Protein AF-A0A926G6B4-F1 (afdb_monomer_lite)

Sequence (129 aa):
MILLIDNDSGAKGIYECVKSTTKKACDGKQPFYYLGENLYLVPTPLGAADAPTMIEDFLPSKWRDEQLGGKSLNFGKNIDITKEYGKALFAEHVIKKNRKDVDFTAMRSILDRIVGVIDDYAAMMAADL

Secondary structure (DSSP, 8-state):
-EEEE-BSGGGHHHHHHHHHHH-S---S-SS-EEEETTEEEEEPPP-GGG--B-GGGGS-HHHHT--BTTBEE--SS---TTTEE-HHHIIIIIITTTTTT---GGGHHHHHHHHHHHHHHHHHHHH--

Radius of gyration: 17.42 Å; chains: 1; bounding box: 40×31×46 Å

Foldseek 3Di:
DEAEEFQDPVCPVVQVVLCVQQVDHRRQADCWDDSDPLYIYGYDHADPPRHTGDPCVLWDVVLQQDDDVQAHEDDDPDDPPVRHDYPVCSVPPRCVVCVVVIDNVSCVSSVVSVVVSVVVVVVVVVVVD

pLDDT: mean 95.21, std 5.04, range [52.38, 98.56]

Structure (mmCIF, N/CA/C/O backbone):
data_AF-A0A926G6B4-F1
#
_entry.id   AF-A0A926G6B4-F1
#
loop_
_atom_site.group_PDB
_atom_site.id
_atom_site.type_symbol
_atom_site.label_atom_id
_atom_site.label_alt_id
_atom_site.label_comp_id
_atom_site.label_asym_id
_atom_site.label_entity_id
_atom_site.label_seq_id
_atom_site.pdbx_PDB_ins_code
_atom_site.Cartn_x
_atom_site.Cartn_y
_atom_site.Cartn_z
_atom_site.occupancy
_atom_site.B_iso_or_equiv
_atom_site.auth_seq_id
_atom_site.auth_comp_id
_atom_site.auth_asym_id
_atom_site.auth_atom_id
_atom_site.pdbx_PDB_model_num
ATOM 1 N N . MET A 1 1 ? 14.858 -7.115 -4.827 1.00 93.50 1 MET A N 1
ATOM 2 C CA . MET A 1 1 ? 14.201 -6.570 -3.620 1.00 93.50 1 MET A CA 1
ATOM 3 C C . MET A 1 1 ? 12.915 -5.870 -4.026 1.00 93.50 1 MET A C 1
ATOM 5 O O . MET A 1 1 ? 12.935 -5.093 -4.971 1.00 93.50 1 MET A O 1
ATOM 9 N N . ILE A 1 2 ? 11.816 -6.144 -3.322 1.00 97.88 2 ILE A N 1
ATOM 10 C CA . ILE A 1 2 ? 10.520 -5.488 -3.533 1.00 97.88 2 ILE A CA 1
ATOM 11 C C . ILE A 1 2 ? 10.232 -4.593 -2.331 1.00 97.88 2 ILE A C 1
ATOM 13 O O . ILE A 1 2 ? 10.233 -5.072 -1.198 1.00 97.88 2 ILE A O 1
ATOM 17 N N . LEU A 1 3 ? 9.968 -3.314 -2.587 1.00 97.25 3 LEU A N 1
ATOM 18 C CA . LEU A 1 3 ? 9.448 -2.369 -1.609 1.00 97.25 3 LEU A CA 1
ATOM 19 C C . LEU A 1 3 ? 7.959 -2.138 -1.895 1.00 97.25 3 LEU A C 1
ATOM 21 O O . LEU A 1 3 ? 7.606 -1.398 -2.812 1.00 97.25 3 LEU A O 1
ATOM 25 N N . LEU A 1 4 ? 7.095 -2.799 -1.123 1.00 98.06 4 LEU A N 1
ATOM 26 C CA . LEU A 1 4 ? 5.646 -2.599 -1.167 1.00 98.06 4 LEU A CA 1
ATOM 27 C C . LEU A 1 4 ? 5.266 -1.382 -0.315 1.00 98.06 4 LEU A C 1
ATOM 29 O O . LEU A 1 4 ? 5.666 -1.307 0.847 1.00 98.06 4 LEU A O 1
ATOM 33 N N . ILE A 1 5 ? 4.499 -0.452 -0.881 1.00 97.69 5 ILE A N 1
ATOM 34 C CA . ILE A 1 5 ? 4.051 0.768 -0.199 1.00 97.69 5 ILE A CA 1
ATOM 35 C C . ILE A 1 5 ? 2.544 0.978 -0.360 1.00 97.69 5 ILE A C 1
ATOM 37 O O . ILE A 1 5 ? 1.954 0.559 -1.357 1.00 97.69 5 ILE A O 1
ATOM 41 N N . ASP A 1 6 ? 1.936 1.676 0.597 1.00 96.88 6 ASP A N 1
ATOM 42 C CA . ASP A 1 6 ? 0.606 2.257 0.407 1.00 96.88 6 ASP A CA 1
ATOM 43 C C . ASP A 1 6 ? 0.633 3.261 -0.754 1.00 96.88 6 ASP A C 1
ATOM 45 O O . ASP A 1 6 ? 1.677 3.822 -1.088 1.00 96.88 6 ASP A O 1
ATOM 49 N N . ASN A 1 7 ? -0.518 3.500 -1.371 1.00 97.81 7 ASN A N 1
ATOM 50 C CA . ASN A 1 7 ? -0.697 4.463 -2.450 1.00 97.81 7 ASN A CA 1
ATOM 51 C C . ASN A 1 7 ? -1.603 5.603 -1.986 1.00 97.81 7 ASN A C 1
ATOM 53 O O . ASN A 1 7 ? -2.623 5.923 -2.595 1.00 97.81 7 ASN A O 1
ATOM 57 N N . ASP A 1 8 ? -1.236 6.172 -0.842 1.00 94.75 8 ASP A N 1
ATOM 58 C CA . ASP A 1 8 ? -1.933 7.267 -0.191 1.00 94.75 8 ASP A CA 1
ATOM 59 C C . ASP A 1 8 ? -1.019 8.489 -0.000 1.00 94.75 8 ASP A C 1
ATOM 61 O O . ASP A 1 8 ? 0.088 8.583 -0.539 1.00 94.75 8 ASP A O 1
ATOM 65 N N . SER A 1 9 ? -1.480 9.470 0.779 1.00 92.00 9 SER A N 1
ATOM 66 C CA . SER A 1 9 ? -0.697 10.679 1.065 1.00 92.00 9 SER A CA 1
ATOM 67 C C . SER A 1 9 ? 0.667 10.404 1.724 1.00 92.00 9 SER A C 1
ATOM 69 O O . SER A 1 9 ? 1.582 11.222 1.587 1.00 92.00 9 SER A O 1
ATOM 71 N N . GLY A 1 10 ? 0.831 9.263 2.403 1.00 90.12 10 GLY A N 1
ATOM 72 C CA . GLY A 1 10 ? 2.087 8.828 3.009 1.00 90.12 10 GLY A CA 1
ATOM 73 C C . GLY A 1 10 ? 3.164 8.463 1.985 1.00 90.12 10 GLY A C 1
ATOM 74 O O . GLY A 1 10 ? 4.351 8.605 2.277 1.00 90.12 10 GLY A O 1
ATOM 75 N N . ALA A 1 11 ? 2.777 8.086 0.764 1.00 94.88 11 ALA A N 1
ATOM 76 C CA . ALA A 1 11 ? 3.695 7.690 -0.305 1.00 94.88 11 ALA A CA 1
ATOM 77 C C . ALA A 1 11 ? 4.340 8.860 -1.055 1.00 94.88 11 ALA A C 1
ATOM 79 O O . ALA A 1 11 ? 5.334 8.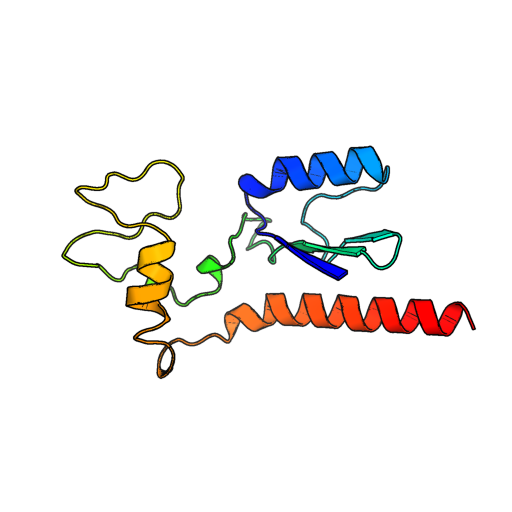674 -1.760 1.00 94.88 11 ALA A O 1
ATOM 80 N N . LYS A 1 12 ? 3.810 10.082 -0.905 1.00 93.94 12 LYS A N 1
ATOM 81 C CA . LYS A 1 12 ? 4.238 11.249 -1.692 1.00 93.94 12 LYS A CA 1
ATOM 82 C C . LYS A 1 12 ? 5.751 11.490 -1.627 1.00 93.94 12 LYS A C 1
ATOM 84 O O . LYS A 1 12 ? 6.385 11.659 -2.666 1.00 93.94 12 LYS A O 1
ATOM 89 N N . GLY A 1 13 ?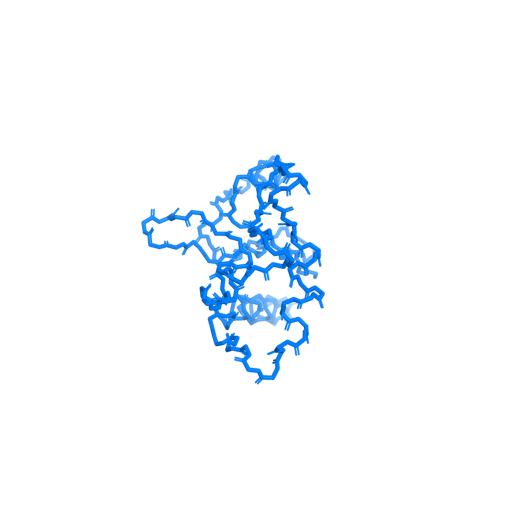 6.335 11.433 -0.429 1.00 95.69 13 GLY A N 1
ATOM 90 C CA . GLY A 1 13 ? 7.780 11.612 -0.245 1.00 95.69 13 GLY A CA 1
ATOM 91 C C . GLY A 1 13 ? 8.619 10.495 -0.879 1.00 95.69 13 GLY A C 1
ATOM 92 O O . GLY A 1 13 ? 9.719 10.750 -1.363 1.00 95.69 13 GLY A O 1
ATOM 93 N N . ILE A 1 14 ? 8.088 9.268 -0.945 1.00 96.56 14 ILE A N 1
ATOM 94 C CA . ILE A 1 14 ? 8.749 8.133 -1.607 1.00 96.56 14 ILE A CA 1
ATOM 95 C C . ILE A 1 14 ? 8.769 8.363 -3.119 1.00 96.56 14 ILE A C 1
ATOM 97 O O . ILE A 1 14 ? 9.820 8.243 -3.747 1.00 96.56 14 ILE A O 1
ATOM 101 N N . TYR A 1 15 ? 7.637 8.760 -3.701 1.00 96.56 15 TYR A N 1
ATOM 102 C CA . TYR A 1 15 ? 7.547 9.080 -5.125 1.00 96.56 15 TYR A CA 1
ATOM 103 C C . TYR A 1 15 ? 8.467 10.238 -5.524 1.00 96.56 15 TYR A C 1
ATOM 105 O O . TYR A 1 15 ? 9.149 10.162 -6.547 1.00 96.56 15 TYR A O 1
ATOM 113 N N . GLU A 1 16 ? 8.534 11.293 -4.712 1.00 96.12 16 GLU A N 1
ATOM 114 C CA . GLU A 1 16 ? 9.452 12.419 -4.922 1.00 96.12 16 GLU A CA 1
ATOM 115 C C . GLU A 1 16 ? 10.921 11.980 -4.848 1.00 96.12 16 GLU A C 1
ATOM 117 O O . GLU A 1 16 ? 11.702 12.307 -5.746 1.00 96.12 16 GLU A O 1
ATOM 122 N N . CYS A 1 17 ? 11.279 11.174 -3.842 1.00 95.75 17 CYS A N 1
ATOM 123 C CA . CYS A 1 17 ? 12.614 10.593 -3.710 1.00 95.75 17 CYS A CA 1
ATOM 124 C C . CYS A 1 17 ? 12.991 9.783 -4.959 1.00 95.75 17 CYS A C 1
ATOM 126 O O . CYS A 1 17 ? 14.011 10.064 -5.593 1.00 95.75 17 CYS A O 1
ATOM 128 N N . VAL A 1 18 ? 12.127 8.859 -5.394 1.00 95.12 18 VAL A N 1
ATOM 129 C CA . VAL A 1 18 ? 12.358 8.044 -6.596 1.00 95.12 18 VAL A CA 1
ATOM 130 C C . VAL A 1 18 ? 12.552 8.909 -7.838 1.00 95.12 18 VAL A C 1
ATOM 132 O O . VAL A 1 18 ? 13.520 8.691 -8.572 1.00 95.12 18 VAL A O 1
ATOM 135 N N . LYS A 1 19 ? 11.691 9.912 -8.070 1.00 94.69 19 LYS A N 1
ATOM 136 C CA . LYS A 1 19 ? 11.847 10.845 -9.201 1.00 94.69 19 LYS A CA 1
ATOM 137 C C . LYS A 1 19 ? 13.195 11.557 -9.152 1.00 94.69 19 LYS A C 1
ATOM 139 O O . LYS A 1 19 ? 13.871 11.675 -10.172 1.00 94.69 19 LYS A O 1
ATOM 144 N N . SER A 1 20 ? 13.598 12.026 -7.970 1.00 94.00 20 SER A N 1
ATOM 145 C CA . SER A 1 20 ? 14.841 12.778 -7.799 1.00 94.00 20 SER A CA 1
ATOM 146 C C . SER A 1 20 ? 16.091 11.927 -8.044 1.00 94.00 20 SER A C 1
ATOM 148 O O . SER A 1 20 ? 17.023 12.410 -8.695 1.00 94.00 20 SER A O 1
ATOM 150 N N . THR A 1 21 ? 16.079 10.667 -7.602 1.00 91.25 21 THR A N 1
ATOM 151 C CA . THR A 1 21 ? 17.218 9.743 -7.686 1.00 91.25 21 THR A CA 1
ATOM 152 C C . THR A 1 21 ? 17.322 9.093 -9.061 1.00 91.25 21 THR A C 1
ATOM 154 O O . THR A 1 21 ? 18.395 9.075 -9.653 1.00 91.25 21 THR A O 1
ATOM 157 N N . THR A 1 22 ? 16.207 8.599 -9.606 1.00 90.88 22 THR A N 1
ATOM 158 C CA . THR A 1 22 ? 16.200 7.827 -10.864 1.00 90.88 22 THR A CA 1
ATOM 159 C C . THR A 1 22 ? 15.994 8.685 -12.111 1.00 90.88 22 THR A C 1
ATOM 161 O O . THR A 1 22 ? 16.210 8.206 -13.221 1.00 90.88 22 THR A O 1
ATOM 164 N N . LYS A 1 23 ? 15.525 9.932 -11.946 1.00 91.56 23 LYS A N 1
ATOM 165 C CA . LYS A 1 23 ? 15.048 10.814 -13.030 1.00 91.56 23 LYS A CA 1
ATOM 166 C C . LYS A 1 23 ? 13.887 10.231 -13.853 1.00 91.56 23 LYS A C 1
ATOM 168 O O . LYS A 1 23 ? 13.567 10.765 -14.912 1.00 91.56 23 LYS A O 1
ATOM 173 N N . LYS A 1 24 ? 13.226 9.173 -13.368 1.00 90.19 24 LYS A N 1
ATOM 174 C CA . LYS A 1 24 ? 12.051 8.549 -13.995 1.00 90.19 24 LYS A CA 1
ATOM 175 C C . LYS A 1 24 ? 10.755 9.025 -13.339 1.00 90.19 24 LYS A C 1
ATOM 177 O O . LYS A 1 24 ? 10.740 9.425 -12.175 1.00 90.19 24 LYS A O 1
ATOM 182 N N . ALA A 1 25 ? 9.651 8.961 -14.082 1.00 92.81 25 ALA A N 1
ATOM 183 C CA . ALA A 1 25 ? 8.325 9.222 -13.531 1.00 92.81 25 ALA A CA 1
ATOM 184 C C . ALA A 1 25 ? 7.940 8.143 -12.502 1.00 92.81 25 ALA A C 1
ATOM 186 O O . ALA A 1 25 ? 8.154 6.956 -12.728 1.00 92.81 25 ALA A O 1
ATOM 187 N N . CYS A 1 26 ? 7.364 8.571 -11.379 1.00 95.62 26 CYS A N 1
ATOM 188 C CA . CYS A 1 26 ? 6.886 7.698 -10.309 1.00 95.62 26 CYS A CA 1
ATOM 189 C C . CYS A 1 26 ? 5.692 8.359 -9.614 1.00 95.62 26 CYS A C 1
ATOM 191 O O . CYS A 1 26 ? 5.848 9.377 -8.950 1.00 95.62 26 CYS A O 1
ATOM 193 N N . ASP A 1 27 ? 4.482 7.875 -9.846 1.00 94.69 27 ASP A N 1
ATOM 194 C CA . ASP A 1 27 ? 3.236 8.556 -9.465 1.00 94.69 27 ASP A CA 1
ATOM 195 C C . ASP A 1 27 ? 2.177 7.609 -8.889 1.00 94.69 27 ASP A C 1
ATOM 197 O O . ASP A 1 27 ? 1.020 7.990 -8.749 1.00 94.69 27 ASP A O 1
ATOM 201 N N . GLY A 1 28 ? 2.568 6.375 -8.567 1.00 96.19 28 GLY A N 1
ATOM 202 C CA . GLY A 1 28 ? 1.675 5.350 -8.035 1.00 96.19 28 GLY A CA 1
ATOM 203 C C . GLY A 1 28 ? 0.729 4.718 -9.059 1.00 96.19 28 GLY A C 1
ATOM 204 O O . GLY A 1 28 ? 0.001 3.791 -8.707 1.00 96.19 28 GLY A O 1
ATOM 205 N N . LYS A 1 29 ? 0.718 5.180 -10.316 1.00 96.31 29 LYS A N 1
ATOM 206 C CA . LYS A 1 29 ? -0.217 4.692 -11.343 1.00 96.31 29 LYS A CA 1
ATOM 207 C C . LYS A 1 29 ? 0.211 3.374 -11.977 1.00 96.31 29 LYS A C 1
ATOM 209 O O . LYS A 1 29 ? -0.637 2.623 -12.451 1.00 96.31 29 LYS A O 1
ATOM 214 N N . GLN A 1 30 ? 1.509 3.082 -11.989 1.00 97.06 30 GLN A N 1
ATOM 215 C CA . GLN A 1 30 ? 2.014 1.825 -12.536 1.00 97.06 30 GLN A CA 1
ATOM 216 C C . GLN A 1 30 ? 1.854 0.677 -11.526 1.00 97.06 30 GLN A C 1
ATOM 218 O O . GLN A 1 30 ? 1.867 0.915 -10.312 1.00 97.06 30 GLN A O 1
ATOM 223 N N . PRO A 1 31 ? 1.728 -0.578 -11.999 1.00 97.75 31 PRO A N 1
ATOM 224 C CA . PRO A 1 31 ? 1.755 -1.760 -11.138 1.00 97.75 31 PRO A CA 1
ATOM 225 C C . PRO A 1 31 ? 3.013 -1.829 -10.267 1.00 97.75 31 PRO A C 1
ATOM 227 O O . PRO A 1 31 ? 2.934 -2.201 -9.098 1.00 97.75 31 PRO A O 1
ATOM 230 N N . PHE A 1 32 ? 4.155 -1.436 -10.836 1.00 98.00 32 PHE A N 1
ATOM 231 C CA . PHE A 1 32 ? 5.449 -1.346 -10.174 1.00 98.00 32 PHE A CA 1
ATOM 232 C C . PHE A 1 32 ? 6.395 -0.408 -10.941 1.00 98.00 32 PHE A C 1
ATOM 234 O O . PHE A 1 32 ? 6.133 -0.042 -12.087 1.00 98.00 32 PHE A O 1
ATOM 241 N N . TYR A 1 33 ? 7.512 -0.040 -10.312 1.00 97.12 33 TYR A N 1
ATOM 242 C CA . TYR A 1 33 ? 8.585 0.762 -10.903 1.00 97.12 33 TYR A CA 1
ATOM 243 C C . TYR A 1 33 ? 9.937 0.092 -10.651 1.00 97.12 33 TYR A C 1
ATOM 245 O O . TYR A 1 33 ? 10.315 -0.106 -9.495 1.00 97.12 33 TYR A O 1
ATOM 253 N N . TYR A 1 34 ? 10.686 -0.213 -11.714 1.00 95.50 34 TYR A N 1
ATOM 254 C CA . TYR A 1 34 ? 12.070 -0.676 -11.599 1.00 95.50 34 TYR A CA 1
ATOM 255 C C . TYR A 1 34 ? 13.019 0.498 -11.321 1.00 95.50 34 TYR A C 1
ATOM 257 O O . TYR A 1 34 ? 13.120 1.444 -12.116 1.00 95.50 34 TYR A O 1
ATOM 265 N N . LEU A 1 35 ? 13.720 0.432 -10.188 1.00 94.25 35 LEU A N 1
ATOM 266 C CA . LEU A 1 35 ? 14.579 1.504 -9.683 1.00 94.25 35 LEU A CA 1
ATOM 267 C C . LEU A 1 35 ? 16.071 1.297 -9.994 1.00 94.25 35 LEU A C 1
ATOM 269 O O . LEU A 1 35 ? 16.841 2.240 -9.831 1.00 94.25 35 LEU A O 1
ATOM 273 N N . GLY A 1 36 ? 16.465 0.117 -10.485 1.00 90.00 36 GLY A N 1
ATOM 274 C CA . GLY A 1 36 ? 17.866 -0.278 -10.682 1.00 90.00 36 GLY A CA 1
ATOM 275 C C . GLY A 1 36 ? 18.329 -1.311 -9.652 1.00 90.00 36 GLY A C 1
ATOM 276 O O . GLY A 1 36 ? 17.680 -1.483 -8.625 1.00 90.00 36 GLY A O 1
ATOM 277 N N . GLU A 1 37 ? 19.429 -2.015 -9.941 1.00 86.38 37 GLU A N 1
ATOM 278 C CA . GLU A 1 37 ? 20.077 -2.983 -9.029 1.00 86.38 37 GLU A CA 1
ATOM 279 C C . GLU A 1 37 ? 19.091 -3.972 -8.374 1.00 86.38 37 GLU A C 1
ATOM 281 O O . GLU A 1 37 ? 19.138 -4.256 -7.177 1.00 86.38 37 GLU A O 1
ATOM 286 N N . ASN A 1 38 ? 18.152 -4.492 -9.169 1.00 89.19 38 ASN A N 1
ATOM 287 C CA . ASN A 1 38 ? 17.121 -5.444 -8.740 1.00 89.19 38 ASN A CA 1
ATOM 288 C C . ASN A 1 38 ? 16.133 -4.883 -7.697 1.00 89.19 38 ASN A C 1
ATOM 290 O O . ASN A 1 38 ? 15.457 -5.661 -7.015 1.00 89.19 38 ASN A O 1
ATOM 294 N N . LEU A 1 39 ? 16.031 -3.560 -7.538 1.00 95.25 39 LEU A N 1
ATOM 295 C CA . LEU A 1 39 ? 15.080 -2.900 -6.645 1.00 95.25 39 LEU A CA 1
ATOM 296 C C . LEU A 1 39 ? 13.817 -2.463 -7.394 1.00 95.25 39 LEU A C 1
ATOM 298 O O . LEU A 1 39 ? 13.879 -1.732 -8.382 1.00 95.25 39 LEU A O 1
ATOM 302 N N . TYR A 1 40 ? 12.663 -2.857 -6.860 1.00 97.75 40 TYR A N 1
ATOM 303 C CA . TYR A 1 40 ? 11.346 -2.480 -7.360 1.00 97.75 40 TYR A CA 1
ATOM 304 C C . TYR A 1 40 ? 10.527 -1.777 -6.285 1.00 97.75 40 TYR A C 1
ATOM 306 O O . TYR A 1 40 ? 10.515 -2.206 -5.130 1.00 97.75 40 TYR A O 1
ATOM 314 N N . LEU A 1 41 ? 9.793 -0.741 -6.686 1.00 98.19 41 LEU A N 1
ATOM 315 C CA . LEU A 1 41 ? 8.732 -0.136 -5.887 1.00 98.19 41 LEU A CA 1
ATOM 316 C C . LEU A 1 41 ? 7.377 -0.656 -6.367 1.00 98.19 41 LEU A C 1
ATOM 318 O O . LEU A 1 41 ? 7.072 -0.550 -7.553 1.00 98.19 41 LEU A O 1
ATOM 322 N N . VAL A 1 42 ? 6.558 -1.169 -5.454 1.00 98.50 42 VAL A N 1
ATOM 323 C CA . VAL A 1 42 ? 5.216 -1.686 -5.744 1.00 98.50 42 VAL A CA 1
ATOM 324 C C . VAL A 1 42 ? 4.213 -0.903 -4.901 1.00 98.50 42 VAL A C 1
ATOM 326 O O . VAL A 1 42 ? 4.162 -1.108 -3.693 1.00 98.50 42 VAL A O 1
ATOM 329 N N . PRO A 1 43 ? 3.428 0.016 -5.477 1.00 98.44 43 PRO A N 1
ATOM 330 C CA . PRO A 1 43 ? 2.351 0.662 -4.742 1.00 98.44 43 PRO A CA 1
ATOM 331 C C . PRO A 1 43 ? 1.102 -0.225 -4.704 1.00 98.44 43 PRO A C 1
ATOM 333 O O . PRO A 1 43 ? 0.855 -1.003 -5.637 1.00 98.44 43 PRO A O 1
ATOM 336 N N . THR A 1 44 ? 0.274 -0.084 -3.666 1.00 98.56 44 THR A N 1
ATOM 337 C CA . THR A 1 44 ? -1.078 -0.659 -3.682 1.00 98.56 44 THR A CA 1
ATOM 338 C C . THR A 1 44 ? -1.881 -0.122 -4.885 1.00 98.56 44 THR A C 1
ATOM 340 O O . THR A 1 44 ? -1.645 1.002 -5.349 1.00 98.56 44 THR A O 1
ATOM 343 N N . PRO A 1 45 ? -2.788 -0.925 -5.474 1.00 98.12 45 PRO A N 1
ATOM 344 C CA . PRO A 1 45 ? -3.614 -0.461 -6.582 1.00 98.12 45 PRO A CA 1
ATOM 345 C C . PRO A 1 45 ? -4.484 0.736 -6.208 1.00 98.12 45 PRO A C 1
ATOM 347 O O . PRO A 1 45 ? -5.251 0.637 -5.262 1.00 98.12 45 PRO A O 1
ATOM 350 N N . LEU A 1 46 ? -4.433 1.810 -7.001 1.00 97.88 46 LEU A N 1
ATOM 351 C CA . LEU A 1 46 ? -5.399 2.903 -6.877 1.00 97.88 46 LEU A CA 1
ATOM 352 C C . LEU A 1 46 ? -6.830 2.378 -7.046 1.00 97.88 46 LEU A C 1
ATOM 354 O O . LEU A 1 46 ? -7.089 1.463 -7.836 1.00 97.88 46 LEU A O 1
ATOM 358 N N . GLY A 1 47 ? -7.757 2.990 -6.317 1.00 96.69 47 GLY A N 1
ATOM 359 C CA . GLY A 1 47 ? -9.183 2.740 -6.450 1.00 96.69 47 GLY A CA 1
ATOM 360 C C . GLY A 1 47 ? -9.782 3.406 -7.692 1.00 96.69 47 GLY A C 1
ATOM 361 O O . GLY A 1 47 ? -9.089 3.946 -8.557 1.00 96.69 47 GLY A O 1
ATOM 362 N N . ALA A 1 48 ? -11.112 3.389 -7.776 1.00 94.81 48 ALA A N 1
ATOM 363 C CA . ALA A 1 48 ? -11.838 4.043 -8.860 1.00 94.81 48 ALA A CA 1
ATOM 364 C C . ALA A 1 48 ? -11.472 5.537 -8.960 1.00 94.81 48 ALA A C 1
ATOM 366 O O . ALA A 1 48 ? -11.376 6.220 -7.944 1.00 94.81 48 ALA A O 1
ATOM 367 N N . ALA A 1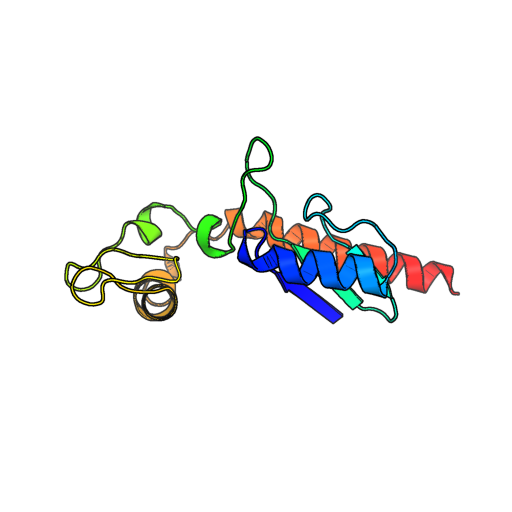 49 ? -11.298 6.034 -10.190 1.00 94.75 49 ALA A N 1
ATOM 368 C CA . ALA A 1 49 ? -10.913 7.422 -10.470 1.00 94.75 49 ALA A CA 1
ATOM 369 C C . ALA A 1 49 ? -9.622 7.874 -9.751 1.00 94.75 49 ALA A C 1
ATOM 371 O O . ALA A 1 49 ? -9.552 8.991 -9.245 1.00 94.75 49 ALA A O 1
ATOM 372 N N . ASP A 1 50 ? -8.608 7.002 -9.717 1.00 95.06 50 ASP A N 1
ATOM 373 C CA . ASP A 1 50 ? -7.316 7.244 -9.061 1.00 95.06 50 ASP A CA 1
ATOM 374 C C . ASP A 1 50 ? -7.443 7.533 -7.550 1.00 95.06 50 ASP A C 1
ATOM 376 O O . ASP A 1 50 ? -6.626 8.254 -6.970 1.00 95.06 50 ASP A O 1
ATOM 380 N N . ALA A 1 51 ? -8.470 6.977 -6.893 1.00 97.00 51 ALA A N 1
ATOM 381 C CA . ALA A 1 51 ? -8.644 7.127 -5.454 1.00 97.00 51 ALA A CA 1
ATOM 382 C C . ALA A 1 51 ? -7.433 6.537 -4.699 1.00 97.00 51 ALA A C 1
ATOM 384 O O . ALA A 1 51 ? -7.043 5.400 -4.987 1.00 97.00 51 ALA A O 1
ATOM 385 N N . PRO A 1 52 ? -6.846 7.268 -3.733 1.00 96.88 52 PRO A N 1
ATOM 386 C CA . PRO A 1 52 ? -5.735 6.756 -2.944 1.00 96.88 52 PRO A CA 1
ATOM 387 C C . PRO A 1 52 ? -6.157 5.551 -2.101 1.00 96.88 52 PRO A C 1
ATOM 389 O O . PRO A 1 52 ? -7.295 5.496 -1.633 1.00 96.88 52 PRO A O 1
ATOM 392 N N . THR A 1 53 ? -5.234 4.618 -1.879 1.00 97.44 53 THR A N 1
ATOM 393 C CA . THR A 1 53 ? -5.507 3.379 -1.137 1.00 97.44 53 THR A CA 1
ATOM 394 C C . THR A 1 53 ? -4.383 3.015 -0.182 1.00 97.44 53 THR A C 1
ATOM 396 O O . THR A 1 53 ? -3.205 3.151 -0.519 1.00 97.44 53 THR A O 1
ATOM 399 N N . MET A 1 54 ? -4.735 2.429 0.953 1.00 96.25 54 MET A N 1
ATOM 400 C CA . MET A 1 54 ? -3.821 1.729 1.857 1.00 96.25 54 MET A CA 1
ATOM 401 C C . MET A 1 54 ? -4.083 0.223 1.845 1.00 96.25 54 MET A C 1
ATOM 403 O O . MET A 1 54 ? -5.125 -0.236 1.375 1.00 96.25 54 MET A O 1
ATOM 407 N N . ILE A 1 55 ? -3.144 -0.573 2.356 1.00 95.62 55 ILE A N 1
ATOM 408 C CA . ILE A 1 55 ? -3.289 -2.036 2.392 1.00 95.62 55 ILE A CA 1
ATOM 409 C C . ILE A 1 55 ? -4.571 -2.490 3.111 1.00 95.62 55 ILE A C 1
ATOM 411 O O . ILE A 1 55 ? -5.179 -3.490 2.724 1.00 95.62 55 ILE A O 1
ATOM 415 N N . GLU A 1 56 ? -5.031 -1.740 4.117 1.00 95.62 56 GLU A N 1
ATOM 416 C CA . GLU A 1 56 ? -6.258 -2.050 4.850 1.00 95.62 56 GLU A CA 1
ATOM 417 C C . GLU A 1 56 ? -7.541 -1.862 4.022 1.00 95.62 56 GLU A C 1
ATOM 419 O O . GLU A 1 56 ? -8.568 -2.455 4.369 1.00 95.62 56 GLU A O 1
ATOM 424 N N . ASP A 1 57 ? -7.509 -1.118 2.910 1.00 96.25 57 ASP A N 1
ATOM 425 C CA . ASP A 1 57 ? -8.659 -0.969 2.003 1.00 96.25 57 ASP A CA 1
ATOM 426 C C . ASP A 1 57 ? -9.012 -2.287 1.297 1.00 96.25 57 ASP A C 1
ATOM 428 O O . ASP A 1 57 ? -10.172 -2.529 0.957 1.00 96.25 57 ASP A O 1
ATOM 432 N N . PHE A 1 58 ? -8.037 -3.193 1.188 1.00 97.06 58 PHE A N 1
ATOM 433 C CA . PHE A 1 58 ? -8.177 -4.525 0.592 1.00 97.06 58 PHE A CA 1
ATOM 434 C C . PHE A 1 58 ? -8.693 -5.580 1.581 1.00 97.06 58 PHE A C 1
ATOM 436 O O . PHE A 1 58 ? -8.737 -6.768 1.263 1.00 97.06 58 PHE A O 1
ATOM 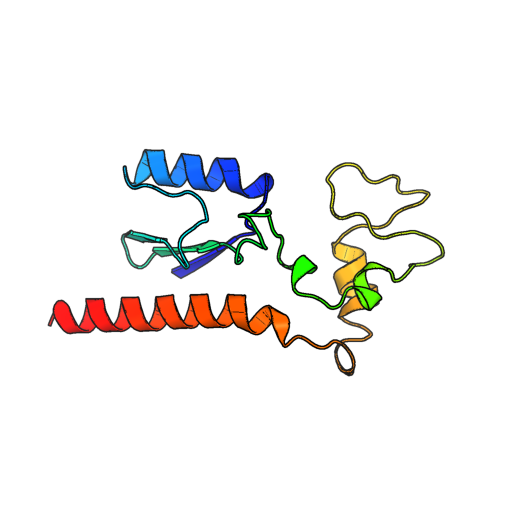443 N N . LEU A 1 59 ? -9.093 -5.163 2.785 1.00 97.00 59 LEU A N 1
ATOM 444 C CA . LEU A 1 59 ? -9.846 -5.992 3.722 1.00 97.00 59 LEU A CA 1
ATOM 445 C C . LEU A 1 59 ? -11.362 -5.783 3.536 1.00 97.00 59 LEU A C 1
ATOM 447 O O . LEU A 1 59 ? -11.797 -4.741 3.049 1.00 97.00 59 LEU A O 1
ATOM 451 N N . PRO A 1 60 ? -12.213 -6.738 3.937 1.00 96.75 60 PRO A N 1
ATOM 452 C CA . PRO A 1 60 ? -13.658 -6.525 3.949 1.00 96.75 60 PRO A CA 1
ATOM 453 C C . PRO A 1 60 ? -14.063 -5.393 4.906 1.00 96.75 60 PRO A C 1
ATOM 455 O O . PRO A 1 60 ? -13.598 -5.355 6.048 1.00 96.75 60 PRO A O 1
ATOM 458 N N . SER A 1 61 ? -14.981 -4.514 4.483 1.00 95.75 61 SER A N 1
ATOM 459 C CA . SER A 1 61 ? -15.430 -3.364 5.291 1.00 95.75 61 SER A CA 1
ATOM 460 C C . SER A 1 61 ? -15.989 -3.771 6.651 1.00 95.75 61 SER A C 1
ATOM 462 O O . SER A 1 61 ? -15.673 -3.117 7.636 1.00 95.75 61 SER A O 1
ATOM 464 N N . LYS A 1 62 ? -16.687 -4.916 6.731 1.00 96.56 62 LYS A N 1
ATOM 465 C CA . LYS A 1 62 ? -17.232 -5.452 7.992 1.00 96.56 62 LYS A CA 1
ATOM 466 C C . LYS A 1 62 ? -16.198 -5.516 9.119 1.00 96.56 62 LYS A C 1
ATOM 468 O O . LYS A 1 62 ? -16.549 -5.346 10.274 1.00 96.56 62 LYS A O 1
ATOM 473 N N . TRP A 1 63 ? -14.929 -5.776 8.787 1.00 97.12 63 TRP A N 1
ATOM 474 C CA . TRP A 1 63 ? -13.864 -5.829 9.784 1.00 97.12 63 TRP A CA 1
ATOM 475 C C . TRP A 1 63 ? -13.365 -4.437 10.151 1.00 97.12 63 TRP A C 1
ATOM 477 O O . TRP A 1 63 ? -13.026 -4.209 11.304 1.00 97.12 63 TRP A O 1
ATOM 487 N N . ARG A 1 64 ? -13.340 -3.497 9.200 1.00 94.75 64 ARG A N 1
ATOM 488 C CA . ARG A 1 64 ? -12.984 -2.096 9.468 1.00 94.75 64 ARG A CA 1
ATOM 489 C C . ARG A 1 64 ? -14.019 -1.384 10.342 1.00 94.75 64 ARG A C 1
ATOM 491 O O . ARG A 1 64 ? -13.655 -0.476 11.081 1.00 94.75 64 ARG A O 1
ATOM 498 N N . ASP A 1 65 ? -15.267 -1.833 10.280 1.00 96.06 65 ASP A N 1
ATOM 499 C CA . ASP A 1 65 ? -16.378 -1.304 11.073 1.00 96.06 65 ASP A CA 1
ATOM 500 C C . ASP A 1 65 ? -16.452 -1.923 12.488 1.00 96.06 65 ASP A C 1
ATOM 502 O O . ASP A 1 65 ? -17.249 -1.483 13.319 1.00 96.06 65 ASP A O 1
ATOM 506 N N . GLU A 1 66 ? -15.614 -2.924 12.790 1.00 96.62 66 GLU A N 1
ATOM 507 C CA . GLU A 1 66 ? -15.593 -3.607 14.087 1.00 96.62 66 GLU A CA 1
ATOM 508 C C . GLU A 1 66 ? -15.133 -2.660 15.206 1.00 96.62 66 GLU A C 1
ATOM 510 O O . GLU A 1 66 ? -14.085 -2.007 15.121 1.00 96.62 66 GLU A O 1
ATOM 515 N N . GLN A 1 67 ? -15.885 -2.627 16.306 1.00 96.81 67 GLN A N 1
ATOM 516 C CA . GLN A 1 67 ? -15.514 -1.851 17.486 1.00 96.81 67 GLN A CA 1
ATOM 517 C C . GLN A 1 67 ? -14.681 -2.675 18.469 1.00 96.81 67 GLN A C 1
ATOM 519 O O . GLN A 1 67 ? -15.003 -3.818 18.784 1.00 96.81 67 GLN A O 1
ATOM 524 N N . LEU A 1 68 ? -13.654 -2.057 19.056 1.00 95.75 68 LEU A N 1
ATOM 525 C CA . LEU A 1 68 ? -12.874 -2.659 20.139 1.00 95.75 68 LEU A CA 1
ATOM 526 C C . LEU A 1 68 ? -13.145 -1.925 21.447 1.00 95.75 68 LEU A C 1
ATOM 528 O O . LEU A 1 68 ? -12.716 -0.789 21.639 1.00 95.75 68 LEU A O 1
ATOM 532 N N . GLY A 1 69 ? -13.869 -2.577 22.360 1.00 93.44 69 GLY A N 1
ATOM 533 C CA . GLY A 1 69 ? -14.221 -1.980 23.653 1.00 93.44 69 GLY A CA 1
ATOM 534 C C . GLY A 1 69 ? -15.018 -0.678 23.510 1.00 93.44 69 GLY A C 1
ATOM 535 O O . GLY A 1 69 ? -14.772 0.268 24.252 1.00 93.44 69 GLY A O 1
ATOM 536 N N . GLY A 1 70 ? -15.913 -0.610 22.516 1.00 96.25 70 GLY A N 1
ATOM 537 C CA . GLY A 1 70 ? -16.715 0.578 22.198 1.00 96.25 70 GLY A CA 1
ATOM 538 C C . GLY A 1 70 ? -15.977 1.670 21.416 1.00 96.25 70 GLY A C 1
ATOM 539 O O . GLY A 1 70 ? -16.571 2.707 21.134 1.00 96.25 70 GLY A O 1
ATOM 540 N N . LYS A 1 71 ? -14.704 1.457 21.055 1.00 97.69 71 LYS A N 1
ATOM 541 C CA . LYS A 1 71 ? -13.919 2.398 20.247 1.00 97.69 71 LYS A CA 1
ATOM 542 C C . LYS A 1 71 ? -13.992 2.060 18.763 1.00 97.69 71 LYS A C 1
ATOM 544 O O . LYS A 1 71 ? -13.972 0.881 18.411 1.00 97.69 71 LYS A O 1
ATOM 549 N N . SER A 1 72 ? -14.016 3.077 17.906 1.00 97.44 72 SER A N 1
ATOM 550 C CA . SER A 1 72 ? -13.990 2.933 16.444 1.00 97.44 72 SER A CA 1
ATOM 551 C C . SER A 1 72 ? -12.567 2.885 15.884 1.00 97.44 72 SER A C 1
ATOM 553 O O . SER A 1 72 ? -11.626 3.412 16.476 1.00 97.44 72 SER A O 1
ATOM 555 N N . LEU A 1 73 ? -12.400 2.260 14.724 1.00 97.19 73 LEU A N 1
ATOM 556 C CA . LEU A 1 73 ? -11.123 2.223 14.022 1.00 97.19 73 LEU A CA 1
ATOM 557 C C . LEU A 1 73 ? -10.779 3.593 13.425 1.00 97.19 73 LEU A C 1
ATOM 559 O O . LEU A 1 73 ? -11.618 4.223 12.786 1.00 97.19 73 LEU A O 1
ATOM 563 N N . ASN A 1 74 ? -9.528 4.025 13.584 1.00 96.12 74 ASN A N 1
ATOM 564 C CA . ASN A 1 74 ? -8.972 5.188 12.900 1.00 96.12 74 ASN A CA 1
ATOM 565 C C . ASN A 1 74 ? -7.588 4.840 12.315 1.00 96.12 74 ASN A C 1
ATOM 567 O O . ASN A 1 74 ? -6.677 4.400 13.021 1.00 96.12 74 ASN A O 1
ATOM 571 N N . PHE A 1 75 ? -7.442 5.016 10.999 1.00 91.88 75 PHE A N 1
ATOM 572 C CA . PHE A 1 75 ? -6.198 4.769 10.257 1.00 91.88 75 PHE A CA 1
ATOM 573 C C . PHE A 1 75 ? -5.302 6.001 10.105 1.00 91.88 75 PHE A C 1
ATOM 575 O O . PHE A 1 75 ? -4.169 5.888 9.635 1.00 91.88 75 PHE A O 1
ATOM 582 N N . GLY A 1 76 ? -5.814 7.174 10.466 1.00 88.75 76 GLY A N 1
ATOM 583 C CA . GLY A 1 76 ? -5.118 8.444 10.390 1.00 88.75 76 GLY A CA 1
ATOM 584 C C . GLY A 1 76 ? -4.071 8.623 11.487 1.00 88.75 76 GLY A C 1
ATOM 585 O O . GLY A 1 76 ? -3.925 7.830 12.415 1.00 88.75 76 GLY A O 1
ATOM 586 N N . LYS A 1 77 ? -3.325 9.725 11.375 1.00 84.75 77 LYS A N 1
ATOM 587 C CA . LYS A 1 77 ? -2.255 10.077 12.323 1.00 84.75 77 LYS A CA 1
ATOM 588 C C . LYS A 1 77 ? -2.786 10.588 13.665 1.00 84.75 77 LYS A C 1
ATOM 590 O O . LYS A 1 77 ? -2.119 10.431 14.681 1.00 84.75 77 LYS A O 1
ATOM 595 N N . ASN A 1 78 ? -3.964 11.210 13.656 1.00 89.50 78 ASN A N 1
ATOM 596 C CA . ASN A 1 78 ? -4.569 11.829 14.830 1.00 89.50 78 ASN A CA 1
ATOM 597 C C . ASN A 1 78 ? -5.677 10.912 15.349 1.00 89.50 78 A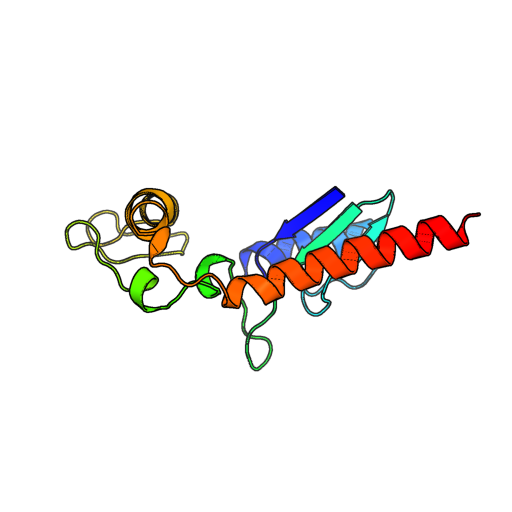SN A C 1
ATOM 599 O O . ASN A 1 78 ? -6.740 10.845 14.736 1.00 89.50 78 ASN A O 1
ATOM 603 N N . ILE A 1 79 ? -5.400 10.211 16.447 1.00 93.38 79 ILE A N 1
ATOM 604 C CA . ILE A 1 79 ? -6.328 9.280 17.098 1.00 93.38 79 ILE A CA 1
ATOM 605 C C . ILE A 1 79 ? -6.800 9.890 18.419 1.00 93.38 79 ILE A C 1
ATOM 607 O O . ILE A 1 79 ? -5.976 10.240 19.270 1.00 93.38 79 ILE A O 1
ATOM 611 N N . ASP A 1 80 ? -8.115 9.959 18.623 1.00 95.50 80 ASP A N 1
ATOM 612 C CA . ASP A 1 80 ? -8.695 10.189 19.948 1.00 95.50 80 ASP A CA 1
ATOM 613 C C . ASP A 1 80 ? -8.681 8.867 20.719 1.00 95.50 80 ASP A C 1
ATOM 615 O O . ASP A 1 80 ? -9.600 8.058 20.621 1.00 95.50 80 ASP A O 1
ATOM 619 N N . ILE A 1 81 ? -7.645 8.641 21.528 1.00 92.56 81 ILE A N 1
ATOM 620 C CA . ILE A 1 81 ? -7.468 7.380 22.264 1.00 92.56 81 ILE A CA 1
ATOM 621 C C . ILE A 1 81 ? -8.626 7.045 23.216 1.00 92.56 81 ILE A C 1
ATOM 623 O O . ILE A 1 81 ? -8.694 5.916 23.708 1.00 92.56 81 ILE A O 1
ATOM 627 N N . THR A 1 82 ? -9.520 7.993 23.516 1.00 95.88 82 THR A N 1
ATOM 628 C CA . THR A 1 82 ? -10.703 7.744 24.349 1.00 95.88 82 THR A CA 1
ATOM 629 C C . THR A 1 82 ? -11.855 7.135 23.550 1.00 95.88 82 THR A C 1
ATOM 631 O O . THR A 1 82 ? -12.614 6.346 24.111 1.00 95.88 82 THR A O 1
ATOM 634 N N . LYS A 1 83 ? -11.937 7.419 22.243 1.00 97.31 83 LYS A N 1
ATOM 635 C CA . LYS A 1 83 ? -13.030 6.997 21.346 1.00 97.31 83 LYS A CA 1
ATOM 636 C C . LYS A 1 83 ? -12.588 6.064 20.225 1.00 97.31 83 LYS A C 1
ATOM 638 O O . LYS A 1 83 ? -13.427 5.412 19.615 1.00 97.31 83 LYS A O 1
ATOM 643 N N . GLU A 1 84 ? -11.292 5.988 19.955 1.00 98.12 84 GLU A N 1
ATOM 644 C CA . GLU A 1 84 ? -10.742 5.362 18.759 1.00 98.12 84 GLU A CA 1
ATOM 645 C C . GLU A 1 84 ? -9.571 4.424 19.078 1.00 98.12 84 GLU A C 1
ATOM 647 O O . GLU A 1 84 ? -8.913 4.528 20.120 1.00 98.12 84 GLU A O 1
ATOM 652 N N . TYR A 1 85 ? -9.299 3.497 18.161 1.00 97.31 85 TYR A N 1
ATOM 653 C CA . TYR A 1 85 ? -8.134 2.618 18.191 1.00 97.31 85 TYR A CA 1
ATOM 654 C C . TYR A 1 85 ? -7.428 2.579 16.829 1.00 97.31 85 TYR A C 1
ATOM 656 O O . TYR A 1 85 ? -8.040 2.795 15.786 1.00 97.31 85 TYR A O 1
ATOM 664 N N . GLY A 1 86 ? -6.119 2.313 16.847 1.00 96.50 86 GLY A N 1
ATOM 665 C CA . GLY A 1 86 ? -5.272 2.368 15.652 1.00 96.50 86 GLY A CA 1
ATOM 666 C C . GLY A 1 86 ? -4.990 1.020 14.985 1.00 96.50 86 GLY A C 1
ATOM 667 O O . GLY A 1 86 ? -5.310 -0.051 15.511 1.00 96.50 86 GLY A O 1
ATOM 668 N N . LYS A 1 87 ? -4.275 1.092 13.854 1.00 94.25 87 LYS A N 1
ATOM 669 C CA . LYS A 1 87 ? -3.870 -0.035 12.986 1.00 94.25 87 LYS A CA 1
ATOM 670 C C . LYS A 1 87 ? -3.268 -1.235 13.726 1.00 94.25 87 LYS A C 1
ATOM 672 O O . LYS A 1 87 ? -3.583 -2.376 13.407 1.00 94.25 87 LYS A O 1
ATOM 677 N N . ALA A 1 88 ? -2.429 -0.999 14.735 1.00 95.06 88 ALA A N 1
ATOM 678 C CA . ALA A 1 88 ? -1.794 -2.086 15.484 1.00 95.06 88 ALA A CA 1
ATOM 679 C C . ALA A 1 88 ? -2.823 -2.954 16.233 1.00 95.06 88 ALA A C 1
ATOM 681 O O . ALA A 1 88 ? -2.779 -4.182 16.159 1.00 95.06 88 ALA A O 1
ATOM 682 N N . LEU A 1 89 ? -3.788 -2.319 16.907 1.00 96.50 89 LEU A N 1
ATOM 683 C CA . LEU A 1 89 ? -4.858 -3.029 17.613 1.00 96.50 89 LEU A CA 1
ATOM 684 C C . LEU A 1 89 ? -5.849 -3.658 16.629 1.00 96.50 89 LEU A C 1
ATOM 686 O O . LEU A 1 89 ? -6.320 -4.764 16.875 1.00 96.50 89 LEU A O 1
ATOM 690 N N . PHE A 1 90 ? -6.106 -3.008 15.493 1.00 97.50 90 PHE A N 1
ATOM 691 C CA . PHE A 1 90 ? -6.893 -3.587 14.405 1.00 97.50 90 PHE A CA 1
ATOM 692 C C . PHE A 1 90 ? -6.301 -4.907 13.897 1.00 97.50 90 PHE A C 1
ATOM 694 O O . PHE A 1 90 ? -6.983 -5.934 13.877 1.00 97.50 90 PHE A O 1
ATOM 701 N N . ALA A 1 91 ? -5.011 -4.910 13.558 1.00 97.06 91 ALA A N 1
ATOM 702 C CA . ALA A 1 91 ? -4.329 -6.101 13.071 1.00 97.06 91 ALA A CA 1
ATOM 703 C C . ALA A 1 91 ? -4.335 -7.230 14.116 1.00 97.06 91 ALA A C 1
ATOM 705 O O . ALA A 1 91 ? -4.697 -8.364 13.801 1.00 97.06 91 ALA A O 1
ATOM 706 N N . GLU A 1 92 ? -3.986 -6.925 15.369 1.00 97.62 92 GLU A N 1
ATOM 707 C CA . GLU A 1 92 ? -3.821 -7.941 16.415 1.00 97.62 92 GLU A CA 1
ATOM 708 C C . GLU A 1 92 ? -5.153 -8.455 16.981 1.00 97.62 92 GLU A C 1
ATOM 710 O O . GLU A 1 92 ? -5.286 -9.643 17.289 1.00 97.62 92 GLU A O 1
ATOM 715 N N . HIS A 1 93 ? -6.152 -7.587 17.143 1.00 97.50 93 HIS A N 1
ATOM 716 C CA . HIS A 1 93 ? -7.382 -7.929 17.859 1.00 97.50 93 HIS A CA 1
ATOM 717 C C . HIS A 1 93 ? -8.610 -8.099 16.977 1.00 97.50 93 HIS A C 1
ATOM 719 O O . HIS A 1 93 ? -9.530 -8.783 17.420 1.00 97.50 93 HIS A O 1
ATOM 725 N N . VAL A 1 94 ? -8.617 -7.567 15.754 1.00 97.12 94 VAL A N 1
ATOM 726 C CA . VAL A 1 94 ? -9.706 -7.803 14.796 1.00 97.12 94 VAL A CA 1
ATOM 727 C C . VAL A 1 94 ? -9.258 -8.819 13.755 1.00 97.12 94 VAL A C 1
ATOM 729 O O . VAL A 1 94 ? -9.764 -9.940 13.731 1.00 97.12 94 VAL A O 1
ATOM 732 N N . ILE A 1 95 ? -8.254 -8.485 12.942 1.00 97.62 95 ILE A N 1
ATOM 733 C CA . ILE A 1 95 ? -7.886 -9.313 11.787 1.00 97.62 95 ILE A CA 1
ATOM 734 C C . ILE A 1 95 ? -7.281 -10.650 12.213 1.00 97.62 95 ILE A C 1
ATOM 736 O O . ILE A 1 95 ? -7.758 -11.702 11.797 1.00 97.62 95 ILE A O 1
ATOM 740 N N . LYS A 1 96 ? -6.272 -10.657 13.089 1.00 97.38 96 LYS A N 1
ATOM 741 C CA . LYS A 1 96 ? -5.599 -11.897 13.508 1.00 97.38 96 LYS A CA 1
ATOM 742 C C . LYS A 1 96 ? -6.531 -12.859 14.243 1.00 97.38 96 LYS A C 1
ATOM 744 O O . LYS A 1 96 ? -6.441 -14.075 14.029 1.00 97.38 96 LYS A O 1
ATOM 749 N N . LYS A 1 97 ? -7.428 -12.345 15.091 1.00 97.00 97 LYS A N 1
ATOM 750 C CA . LYS A 1 97 ? -8.407 -13.176 15.811 1.00 97.00 97 LYS A CA 1
ATOM 751 C C . LYS A 1 97 ? -9.395 -13.835 14.853 1.00 97.00 97 LYS A C 1
ATOM 753 O O . LYS A 1 97 ? -9.646 -15.027 14.996 1.00 97.00 97 LYS A O 1
ATOM 758 N N . ASN A 1 98 ? -9.843 -13.101 13.838 1.00 96.94 98 ASN A N 1
ATOM 759 C CA . ASN A 1 98 ? -10.840 -13.562 12.875 1.00 96.94 98 ASN A CA 1
ATOM 760 C C . ASN A 1 98 ? -10.245 -14.064 11.550 1.00 96.94 98 ASN A C 1
ATOM 762 O O . ASN A 1 98 ? -10.970 -14.277 10.588 1.00 96.94 98 ASN A O 1
ATOM 766 N N . ARG A 1 99 ? -8.926 -14.287 11.471 1.00 95.56 99 ARG A N 1
ATOM 767 C CA . ARG A 1 99 ? -8.192 -14.587 10.222 1.00 95.56 99 ARG A CA 1
ATOM 768 C C . ARG A 1 99 ? -8.729 -15.759 9.393 1.00 95.56 99 ARG A C 1
ATOM 770 O O . ARG A 1 99 ? -8.410 -15.847 8.218 1.00 95.56 99 ARG A O 1
ATOM 777 N N . LYS A 1 100 ? -9.484 -16.676 10.005 1.00 97.44 100 LYS A N 1
ATOM 778 C CA . LYS A 1 100 ? -10.126 -17.802 9.307 1.00 97.44 100 LYS A CA 1
ATOM 779 C C . LYS A 1 100 ? -11.373 -17.374 8.524 1.00 97.44 100 LYS A C 1
ATOM 781 O O . LYS A 1 100 ? -11.707 -18.022 7.543 1.00 97.44 100 LYS A O 1
ATOM 786 N N . ASP A 1 101 ? -12.012 -16.289 8.952 1.00 97.75 101 ASP A N 1
ATOM 787 C CA . ASP A 1 101 ? -13.281 -15.763 8.432 1.00 97.75 101 ASP A CA 1
ATOM 788 C C . ASP A 1 101 ? -13.096 -14.459 7.635 1.00 97.75 101 ASP A C 1
ATOM 790 O O . ASP A 1 101 ? -14.051 -13.889 7.090 1.00 97.75 101 ASP A O 1
ATOM 794 N N . VAL A 1 102 ? -11.870 -13.933 7.618 1.00 97.88 102 VAL A N 1
ATOM 795 C CA . VAL A 1 102 ? -11.486 -12.782 6.805 1.00 97.88 102 VAL A CA 1
ATOM 796 C C . VAL A 1 102 ? -11.267 -13.261 5.376 1.00 97.88 102 VAL A C 1
ATOM 798 O O . VAL A 1 102 ? -10.398 -14.086 5.111 1.00 97.88 102 VAL A O 1
ATOM 801 N N . ASP A 1 103 ? -12.055 -12.720 4.453 1.00 97.69 103 ASP A N 1
ATOM 802 C CA . ASP A 1 103 ? -11.833 -12.902 3.025 1.00 97.69 103 ASP A CA 1
ATOM 803 C C . ASP A 1 103 ? -10.704 -11.975 2.555 1.00 97.69 103 ASP A C 1
ATOM 805 O O . ASP A 1 103 ? -10.843 -10.753 2.575 1.00 97.69 103 ASP A O 1
ATOM 809 N N . PHE A 1 104 ? -9.583 -12.564 2.141 1.00 96.56 104 PHE A N 1
ATOM 810 C CA . PHE A 1 104 ? -8.409 -11.849 1.634 1.00 96.56 104 PHE A CA 1
ATOM 811 C C . PHE A 1 104 ? -8.366 -11.770 0.102 1.00 96.56 104 PHE A C 1
ATOM 813 O O . PHE A 1 104 ? -7.354 -11.348 -0.456 1.00 96.56 104 PHE A O 1
ATOM 820 N N . THR A 1 105 ? -9.435 -12.157 -0.599 1.00 97.75 105 THR A N 1
ATOM 821 C CA . THR A 1 105 ? -9.457 -12.212 -2.070 1.00 97.75 105 THR A CA 1
ATOM 822 C C . THR A 1 105 ? -9.067 -10.879 -2.707 1.00 97.75 105 THR A C 1
ATOM 824 O O . THR A 1 105 ? -8.305 -10.864 -3.672 1.00 97.75 105 THR A O 1
ATOM 827 N N . ALA A 1 106 ? -9.503 -9.749 -2.141 1.00 96.94 106 ALA A N 1
ATOM 828 C CA . ALA A 1 106 ? -9.138 -8.429 -2.651 1.00 96.94 106 ALA A CA 1
ATOM 829 C C . ALA A 1 106 ? -7.627 -8.137 -2.555 1.00 96.94 106 ALA A C 1
ATOM 831 O O . ALA A 1 106 ? -7.099 -7.441 -3.414 1.00 96.94 106 ALA A O 1
ATOM 832 N N . MET A 1 107 ? -6.884 -8.726 -1.606 1.00 97.19 107 MET A N 1
ATOM 833 C CA . MET A 1 107 ? -5.420 -8.574 -1.543 1.00 97.19 107 MET A CA 1
ATOM 834 C C . MET A 1 107 ? -4.696 -9.221 -2.726 1.00 97.19 107 MET A C 1
ATOM 836 O O . MET A 1 107 ? -3.533 -8.899 -2.982 1.00 97.19 107 MET A O 1
ATOM 840 N N . ARG A 1 108 ? -5.367 -10.095 -3.488 1.00 97.75 108 ARG A N 1
ATOM 841 C CA . ARG A 1 108 ? -4.791 -10.696 -4.691 1.00 97.75 108 ARG A CA 1
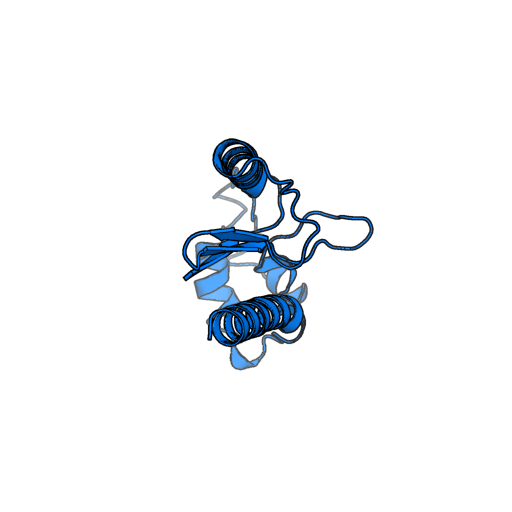ATOM 842 C C . ARG A 1 108 ? -4.303 -9.640 -5.681 1.00 97.75 108 ARG A C 1
ATOM 844 O O . ARG A 1 108 ? -3.238 -9.828 -6.249 1.00 97.75 108 ARG A O 1
ATOM 851 N N . SER A 1 109 ? -4.977 -8.498 -5.811 1.00 97.44 109 SER A N 1
ATOM 852 C CA . SER A 1 109 ? -4.522 -7.430 -6.713 1.00 97.44 109 SER A CA 1
ATOM 853 C C . SER A 1 109 ? -3.173 -6.819 -6.318 1.00 97.44 109 SER A C 1
ATOM 855 O O . SER A 1 109 ? -2.495 -6.244 -7.165 1.00 97.44 109 SER A O 1
ATOM 857 N N . ILE A 1 110 ? -2.769 -6.919 -5.047 1.00 98.31 110 ILE A N 1
ATOM 858 C CA . ILE A 1 110 ? -1.421 -6.544 -4.596 1.00 98.31 110 ILE A CA 1
ATOM 859 C C . ILE A 1 110 ? -0.432 -7.662 -4.947 1.00 98.31 110 ILE A C 1
ATOM 861 O O . ILE A 1 110 ? 0.653 -7.392 -5.460 1.00 98.31 110 ILE A O 1
ATOM 865 N N . LEU A 1 111 ? -0.813 -8.921 -4.711 1.00 98.25 111 LEU A N 1
ATOM 866 C CA . LEU A 1 111 ? 0.024 -10.083 -5.023 1.00 98.25 111 LEU A CA 1
ATOM 867 C C . LEU A 1 111 ? 0.290 -10.221 -6.527 1.00 98.25 111 LEU A C 1
ATOM 869 O O . LEU A 1 111 ? 1.417 -10.509 -6.912 1.00 98.25 111 LEU A O 1
ATOM 873 N N . ASP A 1 112 ? -0.692 -9.938 -7.380 1.00 98.50 112 ASP A N 1
ATOM 874 C CA . ASP A 1 112 ? -0.534 -9.967 -8.837 1.00 98.50 112 ASP A CA 1
ATOM 875 C C . ASP A 1 112 ? 0.509 -8.928 -9.309 1.00 98.50 112 ASP A C 1
ATOM 877 O O . ASP A 1 112 ? 1.254 -9.180 -10.254 1.00 98.50 112 ASP A O 1
ATOM 881 N N . ARG A 1 113 ? 0.649 -7.787 -8.614 1.00 98.56 113 ARG A N 1
ATOM 882 C CA . ARG A 1 113 ? 1.728 -6.814 -8.889 1.00 98.56 113 ARG A CA 1
ATOM 883 C C . ARG A 1 113 ? 3.104 -7.362 -8.515 1.00 98.56 113 ARG A C 1
ATOM 885 O O . ARG A 1 113 ? 4.067 -7.110 -9.231 1.00 98.56 113 ARG A O 1
ATOM 892 N N . ILE A 1 114 ? 3.194 -8.117 -7.418 1.00 98.44 114 ILE A N 1
ATOM 893 C CA . ILE A 1 114 ? 4.428 -8.807 -7.006 1.00 98.44 114 ILE A CA 1
ATOM 894 C C . ILE A 1 114 ? 4.805 -9.881 -8.030 1.00 98.44 114 ILE A C 1
ATOM 896 O O . ILE A 1 114 ? 5.975 -9.971 -8.395 1.00 98.44 114 ILE A O 1
ATOM 900 N N . VAL A 1 115 ? 3.831 -10.650 -8.527 1.00 98.50 115 VAL A N 1
ATOM 901 C CA . VAL A 1 115 ? 4.047 -11.598 -9.632 1.00 98.50 115 VAL A CA 1
ATOM 902 C C . VAL A 1 115 ? 4.584 -10.864 -10.860 1.00 98.50 115 VAL A C 1
ATOM 904 O O . VAL A 1 115 ? 5.611 -11.266 -11.391 1.00 98.50 115 VAL A O 1
ATOM 907 N N . GLY A 1 116 ? 3.991 -9.723 -11.224 1.00 98.38 116 GLY A N 1
ATOM 908 C CA . GLY A 1 116 ? 4.492 -8.896 -12.324 1.00 98.38 116 GLY A CA 1
ATOM 909 C C . GLY A 1 116 ? 5.953 -8.458 -12.160 1.00 98.38 116 GLY A C 1
ATOM 910 O O . GLY A 1 116 ? 6.694 -8.456 -13.136 1.00 98.38 116 GLY A O 1
ATOM 911 N N . VAL A 1 117 ? 6.398 -8.146 -10.937 1.00 98.38 117 VAL A N 1
ATOM 912 C CA . VAL A 1 117 ? 7.819 -7.860 -10.666 1.00 98.38 117 VAL A CA 1
ATOM 913 C C . VAL A 1 117 ? 8.700 -9.094 -10.865 1.00 98.38 117 VAL A C 1
ATOM 915 O O . VAL A 1 117 ? 9.798 -8.977 -11.404 1.00 98.38 117 VAL A O 1
ATOM 918 N N . ILE A 1 118 ? 8.254 -10.266 -10.408 1.00 97.88 118 ILE A N 1
ATOM 919 C CA . ILE A 1 118 ? 9.006 -11.520 -10.565 1.00 97.88 118 ILE A CA 1
ATOM 920 C C . ILE A 1 118 ? 9.181 -11.844 -12.053 1.00 97.88 118 ILE A C 1
ATOM 922 O O . ILE A 1 118 ? 10.292 -12.173 -12.472 1.00 97.88 118 ILE A O 1
ATOM 926 N N . ASP A 1 119 ? 8.115 -11.699 -12.839 1.00 97.69 119 ASP A N 1
ATOM 927 C CA . ASP A 1 119 ? 8.124 -11.957 -14.279 1.00 97.69 119 ASP A CA 1
ATOM 928 C C . ASP A 1 119 ? 9.020 -10.958 -15.029 1.00 97.69 119 ASP A C 1
ATOM 930 O O . ASP A 1 119 ? 9.843 -11.362 -15.852 1.00 97.69 119 ASP A O 1
ATOM 934 N N . ASP A 1 120 ? 8.916 -9.663 -14.708 1.00 97.12 120 ASP A N 1
ATOM 935 C CA . ASP A 1 120 ? 9.758 -8.606 -15.287 1.00 97.12 120 ASP A CA 1
ATOM 936 C C . ASP A 1 120 ? 11.245 -8.844 -14.987 1.00 97.12 120 ASP A C 1
ATOM 938 O O . ASP A 1 120 ? 12.089 -8.802 -15.885 1.00 97.12 120 ASP A O 1
ATOM 942 N N . TYR A 1 121 ? 11.565 -9.197 -13.739 1.00 96.00 121 TYR A N 1
ATOM 943 C CA . TYR A 1 121 ? 12.928 -9.529 -13.343 1.00 96.00 121 TYR A CA 1
ATOM 944 C C . TYR A 1 121 ? 13.471 -10.753 -14.090 1.00 96.00 121 TYR A C 1
ATOM 946 O O . TYR A 1 121 ? 14.595 -10.722 -14.594 1.00 96.00 121 TYR A O 1
ATOM 954 N N . ALA A 1 122 ? 12.678 -11.823 -14.190 1.00 95.56 122 ALA A N 1
ATOM 955 C CA . ALA A 1 122 ? 13.068 -13.027 -14.917 1.00 95.56 122 ALA A CA 1
ATOM 956 C C . ALA A 1 122 ? 13.335 -12.735 -16.404 1.00 95.56 122 ALA A C 1
ATOM 958 O O . ALA A 1 122 ? 14.313 -13.238 -16.959 1.00 95.56 122 ALA A O 1
ATOM 959 N N . ALA A 1 123 ? 12.512 -11.888 -17.030 1.00 95.50 123 ALA A N 1
ATOM 960 C CA . ALA A 1 123 ? 12.693 -11.475 -18.417 1.00 95.50 123 ALA A CA 1
ATOM 961 C C . ALA A 1 123 ? 13.985 -10.666 -18.629 1.00 95.50 123 ALA A C 1
ATOM 963 O O . ALA A 1 123 ? 14.705 -10.930 -19.591 1.00 95.50 123 ALA A O 1
ATOM 964 N N . MET A 1 124 ? 14.318 -9.733 -17.725 1.00 93.31 124 MET A N 1
ATOM 965 C CA . MET A 1 124 ? 15.587 -8.991 -17.799 1.00 93.31 124 MET A CA 1
ATOM 966 C C . MET A 1 124 ? 16.799 -9.924 -17.692 1.00 93.31 124 MET A C 1
ATOM 968 O O . MET A 1 124 ? 17.703 -9.846 -18.516 1.00 93.31 124 MET A O 1
ATOM 972 N N . MET A 1 125 ? 16.792 -10.859 -16.736 1.00 92.00 125 MET A N 1
ATOM 973 C CA . MET A 1 125 ? 17.897 -11.813 -16.565 1.00 92.00 125 MET A CA 1
ATOM 974 C C . MET A 1 125 ? 18.066 -12.758 -17.758 1.00 92.00 125 MET A C 1
ATOM 976 O O . MET A 1 125 ? 19.181 -13.180 -18.047 1.00 92.00 125 MET A O 1
ATOM 980 N N . ALA A 1 126 ? 16.979 -13.097 -18.454 1.00 93.31 126 ALA A N 1
ATOM 981 C CA . ALA A 1 126 ? 17.042 -13.901 -19.670 1.00 93.31 126 ALA A CA 1
ATOM 982 C C . ALA A 1 126 ? 17.575 -13.119 -20.884 1.00 93.31 126 ALA A C 1
ATOM 984 O O . ALA A 1 126 ? 18.104 -13.737 -21.800 1.00 93.31 126 ALA A O 1
ATOM 985 N N . ALA A 1 127 ? 17.419 -11.792 -20.905 1.00 87.19 127 ALA A N 1
ATOM 986 C CA . ALA A 1 127 ? 17.901 -10.923 -21.981 1.00 87.19 127 ALA A CA 1
ATOM 987 C C . ALA A 1 127 ? 19.377 -10.510 -21.823 1.00 87.19 127 ALA A C 1
ATOM 989 O O . ALA A 1 127 ? 20.002 -10.117 -22.805 1.00 87.19 127 ALA A O 1
ATOM 990 N N . ASP A 1 128 ? 19.920 -10.596 -20.604 1.00 73.00 128 ASP A N 1
ATOM 991 C CA . ASP A 1 128 ? 21.336 -10.349 -20.294 1.00 73.00 128 ASP A CA 1
ATOM 992 C C . ASP A 1 128 ? 22.243 -11.582 -20.551 1.00 73.00 128 ASP A C 1
ATOM 994 O O . ASP A 1 128 ? 23.458 -11.509 -20.340 1.00 73.00 128 ASP A O 1
ATOM 998 N N . LEU A 1 129 ? 21.665 -12.709 -20.999 1.00 52.38 129 LEU A N 1
ATOM 999 C CA . LEU A 1 129 ? 22.338 -13.956 -21.404 1.00 52.38 129 LEU A CA 1
ATOM 1000 C C . LEU A 1 129 ? 22.419 -14.080 -22.932 1.00 52.38 129 LEU A C 1
ATOM 1002 O O . LEU A 1 129 ? 23.467 -14.574 -23.410 1.00 52.38 129 LEU A O 1
#